Protein AF-A0A819DKD7-F1 (afdb_monomer_lite)

Secondary structure (DSSP, 8-state):
-GGGS-HHHHHHHHHHHS-GGGSSS---EEEES--HHHHHHHHHHHHTT--EEEEE-TTS-HHHHHHHHHEETTTEEPS---EEEE-SSS--STTTTHHHHHTT-SEEEE-S--SSS--

Radius of gyration: 18.01 Å; chains: 1; bounding box: 30×53×41 Å

pLDDT: mean 73.74, std 10.62, range [42.66, 92.56]

Foldseek 3Di:
DLVPDDPVVVVVVVVVVDPPVVPDDLDQAEAEAQDPVNLVVVLVCVVVVRHPNYYDDPPAQPVRSVVCNQQDPPPGGRPDQQEAEAARVPQQEPVSCVVVVVVPHVYYHYPDDHPHDDD

Sequence (119 aa):
SLGTLPQLERLNEIRSMIPSNALYINPEVGINRFSRIDQLIFRCAIEESVEVAAINDPFIPVDYMAYLVQYDSTYGKFKDAEYIVELTGVFTTIDQCQSHLQAGAKKVVITVSSADVPR

Structure (mmCIF, N/CA/C/O backbone):
data_AF-A0A819DKD7-F1
#
_entry.id   AF-A0A819DKD7-F1
#
loop_
_atom_site.group_PDB
_atom_site.id
_atom_site.type_symbol
_atom_site.label_atom_id
_atom_site.label_alt_id
_atom_site.label_comp_id
_atom_site.label_asym_id
_atom_site.label_entity_id
_atom_site.label_seq_id
_atom_site.pdbx_PDB_ins_code
_atom_site.Cartn_x
_atom_site.Cartn_y
_atom_site.Cartn_z
_atom_site.occupancy
_atom_site.B_iso_or_equiv
_atom_site.auth_seq_id
_atom_site.auth_comp_id
_atom_site.auth_asym_id
_atom_site.auth_atom_id
_atom_site.pdbx_PDB_model_num
ATOM 1 N N . SER A 1 1 ? 0.374 36.171 16.375 1.00 56.19 1 SER A N 1
ATOM 2 C CA . SER A 1 1 ? 0.964 35.164 15.467 1.00 56.19 1 SER A CA 1
ATOM 3 C C . SER A 1 1 ? 0.097 33.916 15.528 1.00 56.19 1 SER A C 1
ATOM 5 O O . SER A 1 1 ? -0.531 33.705 16.559 1.00 56.19 1 SER A O 1
ATOM 7 N N . LEU A 1 2 ? 0.053 33.085 14.475 1.00 53.16 2 LEU A N 1
ATOM 8 C CA . LEU A 1 2 ? -0.765 31.853 14.413 1.00 53.16 2 LEU A CA 1
ATOM 9 C C . LEU A 1 2 ? -0.581 30.901 15.620 1.00 53.16 2 LEU A C 1
ATOM 11 O O . LEU A 1 2 ? -1.377 29.992 15.826 1.00 53.16 2 LEU A O 1
ATOM 15 N N . GLY A 1 3 ? 0.476 31.093 16.416 1.00 54.34 3 GLY A N 1
ATOM 16 C CA . GLY A 1 3 ? 0.853 30.257 17.549 1.00 54.34 3 GLY A CA 1
ATOM 17 C C . GLY A 1 3 ? -0.096 30.267 18.751 1.00 54.34 3 GLY A C 1
ATOM 18 O O . GLY A 1 3 ? 0.037 29.365 19.573 1.00 54.34 3 GLY A O 1
ATOM 19 N N . THR A 1 4 ? -1.055 31.197 18.857 1.00 69.38 4 THR A N 1
ATOM 20 C CA . THR A 1 4 ? -1.930 31.327 20.046 1.00 69.38 4 THR A CA 1
ATOM 21 C C . THR A 1 4 ? -3.360 30.813 19.866 1.00 69.38 4 THR A C 1
ATOM 23 O O . THR A 1 4 ? -4.086 30.734 20.851 1.00 69.38 4 THR A O 1
ATOM 26 N N . LEU A 1 5 ? -3.782 30.453 18.648 1.00 71.19 5 LEU A N 1
ATOM 27 C CA . LEU A 1 5 ? -5.151 29.981 18.401 1.00 71.19 5 LEU A CA 1
ATOM 28 C C . LEU A 1 5 ? -5.332 28.503 18.807 1.00 71.19 5 LEU A C 1
ATOM 30 O O . LEU A 1 5 ? -4.400 27.713 18.596 1.00 71.19 5 LEU A O 1
ATOM 34 N N . PRO A 1 6 ? -6.506 28.095 19.324 1.00 78.50 6 PRO A N 1
ATOM 35 C CA . PRO A 1 6 ? -6.904 26.692 19.445 1.00 78.50 6 PRO A CA 1
ATOM 36 C C . PRO A 1 6 ? -6.828 25.952 18.098 1.00 78.50 6 PRO A C 1
ATOM 38 O O . PRO A 1 6 ? -7.063 26.541 17.044 1.00 78.50 6 PRO A O 1
ATOM 41 N N . GLN A 1 7 ? -6.530 24.645 18.112 1.00 65.50 7 GLN A N 1
ATOM 42 C CA . GLN A 1 7 ? -6.361 23.843 16.884 1.00 65.50 7 GLN A CA 1
ATOM 43 C C . GLN A 1 7 ? -7.566 23.919 15.934 1.00 65.50 7 GLN A C 1
ATOM 45 O O . GLN A 1 7 ? -7.384 23.985 14.720 1.00 65.50 7 GLN A O 1
ATOM 50 N N . LEU A 1 8 ? -8.785 23.953 16.479 1.00 59.31 8 LEU A N 1
ATOM 51 C CA . LEU A 1 8 ? -10.014 24.008 15.687 1.00 59.31 8 LEU A CA 1
ATOM 52 C C . LEU A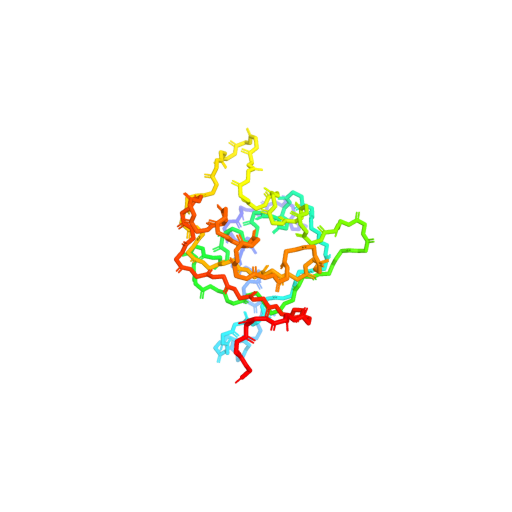 1 8 ? -10.173 25.341 14.936 1.00 59.31 8 LEU A C 1
ATOM 54 O O . LEU A 1 8 ? -10.608 25.352 13.788 1.00 59.31 8 LEU A O 1
ATOM 58 N N . GLU A 1 9 ? -9.778 26.457 15.548 1.00 74.06 9 GLU A N 1
ATOM 59 C CA . GLU A 1 9 ? -9.829 27.776 14.904 1.00 74.06 9 GLU A CA 1
ATOM 60 C C . GLU A 1 9 ? -8.798 27.885 13.781 1.00 74.06 9 GLU A C 1
ATOM 62 O O . GLU A 1 9 ? -9.131 28.351 12.694 1.00 74.06 9 GLU A O 1
ATOM 67 N N . ARG A 1 10 ? -7.589 27.340 13.988 1.00 74.00 10 ARG A N 1
ATOM 68 C CA . ARG A 1 10 ? -6.575 27.241 12.923 1.00 74.00 10 ARG A CA 1
ATOM 69 C C . ARG A 1 10 ? -7.073 26.414 11.742 1.00 74.00 10 ARG A C 1
ATOM 71 O O . ARG A 1 10 ? -6.837 26.776 10.596 1.00 74.00 10 ARG A O 1
ATOM 78 N N . LEU A 1 11 ? -7.767 25.308 12.017 1.00 61.72 11 LEU A N 1
ATOM 79 C CA . LEU A 1 11 ? -8.322 24.448 10.973 1.00 61.72 11 LEU A CA 1
ATOM 80 C C . LEU A 1 11 ? -9.380 25.185 10.140 1.00 61.72 11 LEU A C 1
ATOM 82 O O . LEU A 1 11 ? -9.393 25.064 8.917 1.00 61.72 11 LEU A O 1
ATOM 86 N N . ASN A 1 12 ? -10.245 25.967 10.788 1.00 71.12 12 ASN A N 1
ATOM 87 C CA . ASN A 1 12 ? -11.271 26.756 10.105 1.00 71.12 12 ASN A CA 1
ATOM 88 C C . ASN A 1 12 ? -10.673 27.896 9.269 1.00 71.12 12 ASN A C 1
ATOM 90 O O . ASN A 1 12 ? -11.159 28.164 8.173 1.00 71.12 12 ASN A O 1
ATOM 94 N N . GLU A 1 13 ? -9.601 28.525 9.749 1.00 79.75 13 GLU A N 1
ATOM 95 C CA . GLU A 1 13 ? -8.861 29.548 9.007 1.00 79.75 13 GLU A CA 1
ATOM 96 C C . GLU A 1 13 ? -8.158 28.963 7.770 1.00 79.75 13 GLU A C 1
ATOM 98 O O . GLU A 1 13 ? -8.249 29.523 6.684 1.00 79.75 13 GLU A O 1
ATOM 103 N N . ILE A 1 14 ? -7.538 27.784 7.881 1.00 75.00 14 ILE A N 1
ATOM 104 C CA . ILE A 1 14 ? -6.956 27.088 6.719 1.00 75.00 14 ILE A CA 1
ATOM 105 C C . ILE A 1 14 ? -8.046 26.737 5.697 1.00 75.00 14 ILE A C 1
ATOM 107 O O . ILE A 1 14 ? -7.863 26.938 4.499 1.00 75.00 14 ILE A O 1
ATOM 111 N N . ARG A 1 15 ? -9.202 26.243 6.159 1.00 66.94 15 ARG A N 1
ATOM 112 C CA . ARG A 1 15 ? -10.334 25.892 5.287 1.00 66.94 15 ARG A CA 1
ATOM 113 C C . ARG A 1 15 ? -10.899 27.095 4.535 1.00 66.94 15 ARG A C 1
ATOM 115 O O . ARG A 1 15 ? -11.318 26.927 3.397 1.00 66.94 15 ARG A O 1
ATOM 122 N N . SER A 1 16 ? -10.903 28.289 5.131 1.00 74.62 16 SER A N 1
ATOM 123 C CA . SER A 1 16 ? -11.395 29.503 4.465 1.00 74.62 16 SER A CA 1
ATOM 124 C C . SER A 1 16 ? -10.428 30.056 3.412 1.00 74.62 16 SER A C 1
ATOM 126 O O . SER A 1 16 ? -10.853 30.807 2.536 1.00 74.62 16 SER A O 1
ATOM 128 N N . MET A 1 17 ? -9.150 29.665 3.462 1.00 79.81 17 MET A N 1
ATOM 129 C CA . MET A 1 17 ? -8.138 30.014 2.458 1.00 79.81 17 MET A CA 1
ATOM 130 C C . MET A 1 17 ? -8.187 29.118 1.210 1.00 79.81 17 MET A C 1
ATOM 132 O O . MET A 1 17 ? -7.575 29.453 0.197 1.00 79.81 17 MET A O 1
ATOM 136 N N . ILE A 1 18 ? -8.902 27.989 1.264 1.00 70.94 18 ILE A N 1
ATOM 137 C CA . ILE A 1 18 ? -9.072 27.077 0.130 1.00 70.94 18 ILE A CA 1
ATOM 138 C C . ILE A 1 18 ? -10.315 27.522 -0.660 1.00 70.94 18 ILE A C 1
ATOM 140 O O . ILE A 1 18 ? -11.402 27.590 -0.083 1.00 70.94 18 ILE A O 1
ATOM 144 N N . PRO A 1 19 ? -10.198 27.830 -1.966 1.00 66.44 19 PRO A N 1
ATOM 145 C CA . PRO A 1 19 ? -11.339 28.231 -2.782 1.00 66.44 19 PRO A CA 1
ATOM 146 C C . PRO A 1 19 ? -12.450 27.178 -2.727 1.00 66.44 19 PRO A C 1
ATOM 148 O O . PRO A 1 19 ? -12.202 25.990 -2.916 1.00 66.44 19 PRO A O 1
ATOM 151 N N . SER A 1 20 ? -13.694 27.595 -2.501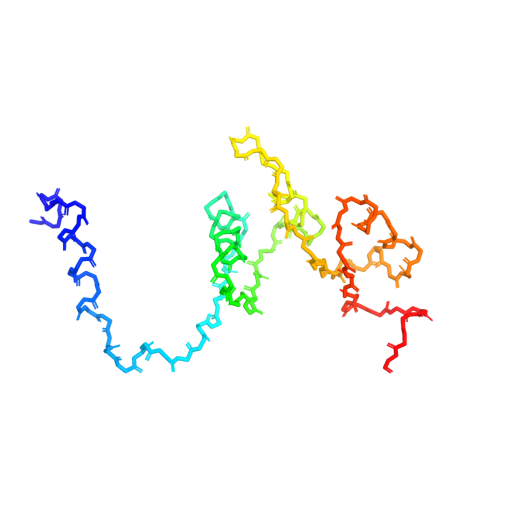 1.00 56.31 20 SER A N 1
ATOM 152 C CA . SER A 1 20 ? -14.849 26.692 -2.370 1.00 56.31 20 SER A CA 1
ATOM 153 C C . SER A 1 20 ? -15.170 25.906 -3.649 1.00 56.31 20 SER A C 1
ATOM 155 O O . SER A 1 20 ? -15.825 24.871 -3.581 1.00 56.31 20 SER A O 1
ATOM 157 N N . ASN A 1 21 ? -14.667 26.354 -4.801 1.00 54.62 21 ASN A N 1
ATOM 158 C CA . ASN A 1 21 ? -14.704 25.651 -6.085 1.00 54.62 21 ASN A CA 1
ATOM 159 C C . ASN A 1 21 ? -13.534 24.666 -6.294 1.00 54.62 21 ASN A C 1
ATOM 161 O O . ASN A 1 21 ? -13.491 24.002 -7.325 1.00 54.62 21 ASN A O 1
ATOM 165 N N . ALA A 1 22 ? -12.592 24.572 -5.350 1.00 52.56 22 ALA A N 1
ATOM 166 C CA . ALA A 1 22 ? -11.579 23.515 -5.292 1.00 52.56 22 ALA A CA 1
ATOM 167 C C . ALA A 1 22 ? -12.071 22.274 -4.516 1.00 52.56 22 ALA A C 1
ATOM 169 O O . ALA A 1 22 ? -11.351 21.285 -4.408 1.00 52.56 22 ALA A O 1
ATOM 170 N N . LEU A 1 23 ? -13.296 22.317 -3.977 1.00 49.28 23 LEU A N 1
ATOM 171 C CA . LEU A 1 23 ? -13.998 21.169 -3.409 1.00 49.28 23 LEU A CA 1
ATOM 172 C C . LEU A 1 23 ? -14.899 20.551 -4.491 1.00 49.28 23 LEU A C 1
ATOM 174 O O . LEU A 1 23 ? -15.686 21.268 -5.100 1.00 49.28 23 LEU A O 1
ATOM 178 N N . TYR A 1 24 ? -14.838 19.227 -4.654 1.00 44.91 24 TYR A N 1
ATOM 179 C CA . TYR A 1 24 ? -15.624 18.389 -5.583 1.00 44.91 24 TYR A CA 1
ATOM 180 C C . TYR A 1 24 ? -15.073 18.188 -6.998 1.00 44.91 24 TYR A C 1
ATOM 182 O O . TYR A 1 24 ? -15.759 18.312 -8.006 1.00 44.91 24 TYR A O 1
ATOM 190 N N . ILE A 1 25 ? -13.843 17.711 -7.042 1.00 42.66 25 ILE A N 1
ATOM 191 C CA . ILE A 1 25 ? -13.444 16.587 -7.89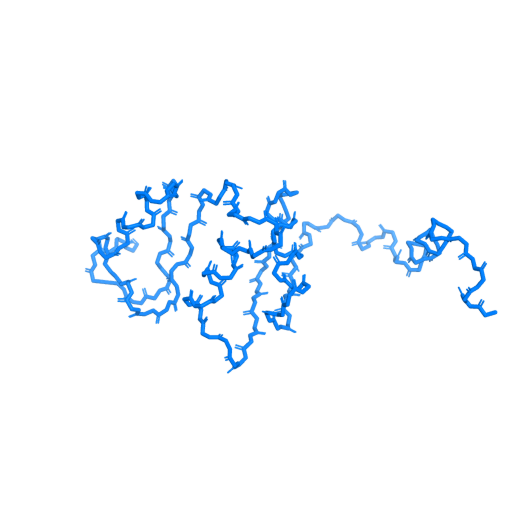4 1.00 42.66 25 ILE A CA 1
ATOM 192 C C . ILE A 1 25 ? -12.787 15.614 -6.919 1.00 42.66 25 ILE A C 1
ATOM 194 O O . ILE A 1 25 ? -12.094 16.101 -6.027 1.00 42.66 25 ILE A O 1
ATOM 198 N N . ASN A 1 26 ? -13.074 14.305 -6.985 1.00 49.75 26 ASN A N 1
ATOM 199 C CA . ASN A 1 26 ? -12.401 13.298 -6.147 1.00 49.75 26 ASN A CA 1
ATOM 200 C C . ASN A 1 26 ? -10.906 13.642 -6.118 1.00 49.75 26 ASN A C 1
ATOM 202 O O . ASN A 1 26 ? -10.286 13.578 -7.179 1.00 49.75 26 ASN A O 1
ATOM 206 N N . PRO A 1 27 ? -10.354 14.149 -4.998 1.00 52.34 27 PRO A N 1
ATOM 207 C CA . PRO A 1 27 ? -9.026 14.721 -5.044 1.00 52.34 27 PRO A CA 1
ATOM 208 C C . PRO A 1 27 ? -8.060 13.564 -5.238 1.00 52.34 27 PRO A C 1
ATOM 210 O O . PRO A 1 27 ? -7.884 12.747 -4.342 1.00 52.34 27 PRO A O 1
ATOM 213 N N . GLU A 1 28 ? -7.467 13.493 -6.421 1.00 55.12 28 GLU A N 1
ATOM 214 C CA . GLU A 1 28 ? -6.337 12.625 -6.702 1.00 55.12 28 GLU A CA 1
ATOM 215 C C . GLU A 1 28 ? -5.175 13.076 -5.806 1.00 55.12 28 GLU A C 1
ATOM 217 O O . GLU A 1 28 ? -4.527 14.099 -6.046 1.00 55.12 28 GLU A O 1
ATOM 222 N N . VAL A 1 29 ? -4.949 12.356 -4.705 1.00 66.00 29 VAL A N 1
ATOM 223 C CA . VAL A 1 29 ? -3.885 12.684 -3.754 1.00 66.00 29 VAL A CA 1
ATOM 224 C C . VAL A 1 29 ? -2.557 12.195 -4.322 1.00 66.00 29 VAL A C 1
ATOM 226 O O . VAL A 1 29 ? -2.361 11.004 -4.553 1.00 66.00 29 VAL A O 1
ATOM 229 N N . GLY A 1 30 ? -1.622 13.119 -4.536 1.00 67.44 30 GLY A N 1
ATOM 230 C CA . GLY A 1 30 ? -0.226 12.796 -4.820 1.00 67.44 30 GLY A CA 1
ATOM 231 C C . GLY A 1 30 ? 0.602 12.798 -3.538 1.00 67.44 30 GLY A C 1
ATOM 232 O O . GLY A 1 30 ? 0.591 13.781 -2.797 1.00 67.44 30 GLY A O 1
ATOM 233 N N . ILE A 1 31 ? 1.357 11.729 -3.293 1.00 73.56 31 ILE A N 1
ATOM 234 C CA . ILE A 1 31 ? 2.286 11.628 -2.165 1.00 73.56 31 ILE A CA 1
ATOM 235 C C . ILE A 1 31 ? 3.721 11.708 -2.700 1.00 73.56 31 ILE A C 1
ATOM 237 O O . ILE A 1 31 ? 4.203 10.825 -3.409 1.00 73.56 31 ILE A O 1
ATOM 241 N N . ASN A 1 32 ? 4.428 12.786 -2.365 1.00 69.94 32 ASN A N 1
ATOM 242 C CA . ASN A 1 32 ? 5.821 12.986 -2.761 1.00 69.94 32 ASN A CA 1
ATOM 243 C C . ASN A 1 32 ? 6.746 12.668 -1.579 1.00 69.94 32 ASN A C 1
ATOM 245 O O . ASN A 1 32 ? 7.178 13.594 -0.886 1.00 69.94 32 ASN A O 1
ATOM 249 N N . ARG A 1 33 ? 6.974 11.358 -1.379 1.00 78.38 33 ARG A N 1
ATOM 250 C CA . ARG A 1 33 ? 7.800 10.601 -0.404 1.00 78.38 33 ARG A CA 1
ATOM 251 C C . ARG A 1 33 ? 6.990 9.454 0.210 1.00 78.38 33 ARG A C 1
ATOM 253 O O . ARG A 1 33 ? 5.791 9.355 -0.009 1.00 78.38 33 ARG A O 1
ATOM 260 N N . PHE A 1 34 ? 7.636 8.574 0.972 1.00 86.56 34 PHE A N 1
ATOM 261 C CA . PHE A 1 34 ? 6.946 7.514 1.712 1.00 86.56 34 PHE A CA 1
ATOM 262 C C . PHE A 1 34 ? 7.402 7.393 3.170 1.00 86.56 34 PHE A C 1
ATOM 264 O O . PHE A 1 34 ? 7.727 6.319 3.686 1.00 86.56 34 PHE A O 1
ATOM 271 N N . SER A 1 35 ? 7.445 8.542 3.848 1.00 85.94 35 SER A N 1
ATOM 272 C CA . SER A 1 35 ? 7.810 8.639 5.258 1.00 85.94 35 SER A CA 1
ATOM 273 C C . SER A 1 35 ? 6.710 8.107 6.183 1.00 85.94 35 SER A C 1
ATOM 275 O O . SER A 1 35 ? 5.626 7.712 5.762 1.00 85.94 35 SER A O 1
ATOM 277 N N . ARG A 1 36 ? 6.971 8.145 7.493 1.00 82.81 36 ARG A N 1
ATOM 278 C CA . ARG A 1 36 ? 6.021 7.719 8.527 1.00 82.81 36 ARG A CA 1
ATOM 279 C C . ARG A 1 36 ? 4.660 8.420 8.429 1.00 82.81 36 ARG A C 1
ATOM 281 O O . ARG A 1 36 ? 3.637 7.783 8.642 1.00 82.81 36 ARG A O 1
ATOM 288 N N . ILE A 1 37 ? 4.656 9.722 8.138 1.00 82.31 37 ILE A N 1
ATOM 289 C CA . ILE A 1 37 ? 3.419 10.508 8.017 1.00 82.31 37 ILE A CA 1
ATOM 290 C C . ILE A 1 37 ? 2.696 10.134 6.724 1.00 82.31 37 ILE A C 1
ATOM 292 O O . ILE A 1 37 ? 1.486 9.950 6.733 1.00 82.31 37 ILE A O 1
ATOM 296 N N . ASP A 1 38 ? 3.445 9.953 5.641 1.00 84.31 38 ASP A N 1
ATOM 297 C CA . ASP A 1 38 ? 2.899 9.607 4.330 1.00 84.31 38 ASP A CA 1
ATOM 298 C C . ASP A 1 38 ? 2.247 8.217 4.334 1.00 84.31 38 ASP A C 1
ATOM 300 O O . ASP A 1 38 ? 1.168 8.040 3.778 1.00 84.31 38 ASP A O 1
ATOM 304 N N . GLN A 1 39 ? 2.840 7.253 5.047 1.00 85.75 39 GLN A N 1
ATOM 305 C CA . GLN A 1 39 ? 2.245 5.935 5.300 1.00 85.75 39 GLN A CA 1
ATOM 306 C C . GLN A 1 39 ? 0.886 6.052 6.003 1.00 85.75 39 GLN A C 1
ATOM 308 O O . GLN A 1 39 ? -0.055 5.345 5.651 1.00 85.75 39 GLN A O 1
ATOM 313 N N . LEU A 1 40 ? 0.766 6.950 6.988 1.00 82.12 40 LEU A N 1
ATOM 314 C CA . LEU A 1 40 ? -0.493 7.181 7.701 1.00 82.12 40 LEU A CA 1
ATOM 315 C C . LEU A 1 40 ? -1.522 7.892 6.828 1.00 82.12 40 LEU A C 1
ATOM 317 O O . LEU A 1 40 ? -2.675 7.482 6.819 1.00 82.12 40 LEU A O 1
ATOM 321 N N . ILE A 1 41 ? -1.108 8.905 6.065 1.00 81.00 41 ILE A N 1
ATOM 322 C CA . ILE A 1 41 ? -1.977 9.579 5.093 1.00 81.00 41 ILE A CA 1
ATOM 323 C C . ILE A 1 41 ? -2.507 8.565 4.080 1.00 81.00 41 ILE A C 1
ATOM 325 O O . ILE A 1 41 ? -3.699 8.566 3.795 1.00 81.00 41 ILE A O 1
ATOM 329 N N . PHE A 1 42 ? -1.653 7.666 3.588 1.00 84.69 42 PHE A N 1
ATOM 330 C CA . PHE A 1 42 ? -2.048 6.610 2.662 1.00 84.69 42 PHE A CA 1
ATOM 331 C C . PHE A 1 42 ? -3.056 5.635 3.287 1.00 84.69 42 PHE A C 1
ATOM 333 O O . PHE A 1 42 ? -4.066 5.313 2.669 1.00 84.69 42 PHE A O 1
ATOM 340 N N . ARG A 1 43 ? -2.835 5.216 4.539 1.00 82.19 43 ARG A N 1
ATOM 341 C CA . ARG A 1 43 ? -3.786 4.373 5.284 1.00 82.19 43 ARG A CA 1
ATOM 342 C C . ARG A 1 43 ? -5.135 5.068 5.486 1.00 82.19 43 ARG A C 1
ATOM 344 O O . ARG A 1 43 ? -6.163 4.469 5.193 1.00 82.19 43 ARG A O 1
ATOM 351 N N . CYS A 1 44 ? -5.133 6.334 5.908 1.00 80.88 44 CYS A N 1
ATOM 352 C CA . CYS A 1 44 ? -6.347 7.143 6.035 1.00 80.88 44 CYS A CA 1
ATOM 353 C C . CYS A 1 44 ? -7.064 7.317 4.694 1.00 80.88 44 CYS A C 1
ATOM 355 O O . CYS A 1 44 ? -8.284 7.242 4.646 1.00 80.88 44 CYS A O 1
ATOM 357 N N . ALA A 1 45 ? -6.325 7.532 3.604 1.00 79.69 45 ALA A N 1
ATOM 358 C CA . ALA A 1 45 ? -6.915 7.661 2.278 1.00 79.69 45 ALA A CA 1
ATOM 359 C C . ALA A 1 45 ? -7.656 6.379 1.869 1.00 79.69 45 ALA A C 1
ATOM 361 O O . ALA A 1 45 ? -8.774 6.463 1.376 1.00 79.69 45 ALA A O 1
ATOM 362 N N . ILE A 1 46 ? -7.091 5.200 2.153 1.00 76.25 46 ILE A N 1
ATOM 363 C CA . ILE A 1 46 ? -7.771 3.918 1.916 1.00 76.25 46 ILE A CA 1
ATOM 364 C C . ILE A 1 46 ? -9.041 3.795 2.771 1.00 76.25 46 ILE A C 1
ATOM 366 O O . ILE A 1 46 ? -10.097 3.463 2.237 1.00 76.25 46 ILE A O 1
ATOM 370 N N . GLU A 1 47 ? -8.956 4.075 4.075 1.00 77.81 47 GLU A N 1
ATOM 371 C CA . GLU A 1 47 ? -10.098 3.973 5.002 1.00 77.81 47 GLU A CA 1
ATOM 372 C C . GLU A 1 47 ? -11.246 4.929 4.622 1.00 77.81 47 GLU A C 1
ATOM 374 O O . GLU A 1 47 ? -12.416 4.556 4.684 1.00 77.81 47 GLU A O 1
ATOM 379 N N . GLU A 1 48 ? -10.917 6.134 4.154 1.00 75.12 48 GLU A N 1
ATOM 380 C CA . GLU A 1 48 ? -11.876 7.176 3.766 1.00 75.12 48 GLU A CA 1
ATOM 381 C C . GLU A 1 48 ? -12.266 7.125 2.276 1.00 75.12 48 GLU A C 1
ATOM 383 O O . GLU A 1 48 ? -12.952 8.020 1.780 1.00 75.12 48 GLU A O 1
ATOM 388 N N . SER A 1 49 ? -11.851 6.084 1.539 1.00 72.75 49 SER A N 1
ATOM 389 C CA . SER A 1 49 ? -12.120 5.926 0.097 1.00 72.75 49 SER A CA 1
ATOM 390 C C . SER A 1 49 ? -11.652 7.113 -0.766 1.00 72.75 49 SER A C 1
ATOM 392 O O . SER A 1 49 ? -12.297 7.482 -1.749 1.00 72.75 49 SER A O 1
ATOM 394 N N . VAL A 1 50 ? -10.518 7.713 -0.404 1.00 73.19 50 VAL A N 1
ATOM 395 C CA . VAL A 1 50 ? -9.829 8.760 -1.166 1.00 73.19 50 VAL A CA 1
ATOM 396 C C . VAL A 1 50 ? -8.808 8.121 -2.105 1.00 73.19 50 VAL A C 1
ATOM 398 O O . VAL A 1 50 ? -7.963 7.329 -1.690 1.00 73.19 50 VAL A O 1
ATOM 401 N N . GLU A 1 51 ? -8.860 8.490 -3.383 1.00 73.19 51 GLU A N 1
ATOM 402 C CA . GLU A 1 51 ? -7.934 7.985 -4.393 1.00 73.19 51 GLU A CA 1
ATOM 403 C C . GLU A 1 51 ? -6.548 8.634 -4.263 1.00 73.19 51 GLU A C 1
ATOM 405 O O . GLU A 1 51 ? -6.397 9.857 -4.298 1.00 73.19 51 GLU A O 1
ATOM 410 N N . VAL A 1 52 ? -5.515 7.800 -4.142 1.00 72.06 52 VAL A N 1
ATOM 411 C CA . VAL A 1 52 ? -4.113 8.228 -4.188 1.00 72.06 52 VAL A CA 1
ATOM 412 C C . VAL A 1 52 ? -3.579 7.939 -5.585 1.00 72.06 52 VAL A C 1
ATOM 414 O O . VAL A 1 52 ? -3.301 6.790 -5.920 1.00 72.06 52 VAL A O 1
ATOM 417 N N . ALA A 1 53 ? -3.443 8.980 -6.402 1.00 70.25 53 ALA A N 1
ATOM 418 C CA . ALA A 1 53 ? -3.107 8.843 -7.819 1.00 70.25 53 ALA A CA 1
ATOM 419 C C . ALA A 1 53 ? -1.632 8.503 -8.068 1.00 70.25 53 ALA A C 1
ATOM 421 O O . ALA A 1 53 ? -1.298 7.864 -9.065 1.00 70.25 53 ALA A O 1
ATOM 422 N N . ALA A 1 54 ? -0.732 8.933 -7.179 1.00 74.38 54 ALA A N 1
ATOM 423 C CA . ALA A 1 54 ? 0.692 8.650 -7.315 1.00 74.38 54 ALA A CA 1
ATOM 424 C C . ALA A 1 54 ? 1.426 8.699 -5.974 1.00 74.38 54 ALA A C 1
ATOM 426 O O . ALA A 1 54 ? 1.159 9.556 -5.130 1.00 74.38 54 ALA A O 1
ATOM 427 N N . ILE A 1 55 ? 2.422 7.823 -5.832 1.00 78.50 55 ILE A N 1
ATOM 428 C CA . ILE A 1 55 ? 3.422 7.862 -4.764 1.00 78.50 55 ILE A CA 1
ATOM 429 C C . ILE A 1 55 ? 4.797 7.891 -5.424 1.00 78.50 55 ILE A C 1
ATOM 431 O O . ILE A 1 55 ? 5.093 7.063 -6.283 1.00 78.50 55 ILE A O 1
ATOM 435 N N . ASN A 1 56 ? 5.641 8.837 -5.022 1.00 78.62 56 ASN A N 1
ATOM 436 C CA . ASN A 1 56 ? 7.010 8.952 -5.514 1.00 78.62 56 ASN A CA 1
ATOM 437 C C . ASN A 1 56 ? 7.994 9.048 -4.344 1.00 78.62 56 ASN A C 1
ATOM 439 O O . ASN A 1 56 ? 8.000 10.051 -3.635 1.00 78.62 56 ASN A O 1
ATOM 443 N N . ASP A 1 57 ? 8.863 8.049 -4.171 1.00 87.75 57 ASP A N 1
ATOM 444 C CA . ASP A 1 57 ? 10.032 8.143 -3.291 1.00 87.75 57 ASP A CA 1
ATOM 445 C C . ASP A 1 57 ? 11.247 7.475 -3.963 1.00 87.75 57 ASP A C 1
ATOM 447 O O . ASP A 1 57 ? 11.214 6.272 -4.217 1.00 87.75 57 ASP A O 1
ATOM 451 N N . PRO A 1 58 ? 12.328 8.217 -4.265 1.00 86.06 58 PRO A N 1
ATOM 452 C CA . PRO A 1 58 ? 13.486 7.663 -4.965 1.00 86.06 58 PRO A CA 1
ATOM 453 C C . PRO A 1 58 ? 14.362 6.754 -4.088 1.00 86.06 58 PRO A C 1
ATOM 455 O O . PRO A 1 58 ? 15.301 6.147 -4.599 1.00 86.06 58 PRO A O 1
ATOM 458 N N . PHE A 1 59 ? 14.101 6.679 -2.778 1.00 90.38 59 PHE A N 1
ATOM 459 C CA . PHE A 1 59 ? 14.919 5.926 -1.824 1.00 90.38 59 PHE A CA 1
ATOM 460 C C . PHE A 1 59 ? 14.222 4.683 -1.270 1.00 90.38 59 PHE A C 1
ATOM 462 O O . PHE A 1 59 ? 14.867 3.876 -0.601 1.00 90.38 59 PHE A O 1
ATOM 469 N N . ILE A 1 60 ? 12.921 4.529 -1.522 1.00 81.62 60 ILE A N 1
ATOM 470 C CA . ILE A 1 60 ? 12.114 3.432 -0.993 1.00 81.62 60 ILE A CA 1
ATOM 471 C C . ILE A 1 60 ? 11.556 2.646 -2.185 1.00 81.62 60 ILE A C 1
ATOM 473 O O . ILE A 1 60 ? 10.771 3.191 -2.958 1.00 81.62 60 ILE A O 1
ATOM 477 N N . PRO A 1 61 ? 11.953 1.378 -2.372 1.00 82.31 61 PRO A N 1
ATOM 478 C CA . PRO A 1 61 ? 11.399 0.557 -3.437 1.00 82.31 61 PRO A CA 1
ATOM 479 C C . PRO A 1 61 ? 9.941 0.176 -3.133 1.00 82.31 61 PRO A C 1
ATOM 481 O O . PRO A 1 61 ? 9.504 0.163 -1.979 1.00 82.31 61 PRO A O 1
ATOM 484 N N . VAL A 1 62 ? 9.170 -0.110 -4.184 1.00 76.31 62 VAL A N 1
ATOM 485 C CA . VAL A 1 62 ? 7.708 -0.304 -4.112 1.00 76.31 62 VAL A CA 1
ATOM 486 C C . VAL A 1 62 ? 7.302 -1.457 -3.186 1.00 76.31 62 VAL A C 1
ATOM 488 O O . VAL A 1 62 ? 6.323 -1.342 -2.451 1.00 76.31 62 VAL A O 1
ATOM 491 N N . ASP A 1 63 ? 8.053 -2.557 -3.187 1.00 74.81 63 ASP A N 1
ATOM 492 C CA . ASP A 1 63 ? 7.818 -3.722 -2.325 1.00 74.81 63 ASP A CA 1
ATOM 493 C C . ASP A 1 63 ? 7.921 -3.326 -0.855 1.00 74.81 63 ASP A C 1
ATOM 495 O O . ASP A 1 63 ? 7.091 -3.706 -0.024 1.00 74.81 63 ASP A O 1
ATOM 499 N N . TYR A 1 64 ? 8.913 -2.496 -0.545 1.00 81.44 64 TYR A N 1
ATOM 500 C CA . TYR A 1 64 ? 9.111 -1.990 0.794 1.00 81.44 64 TYR A CA 1
ATOM 501 C C . TYR A 1 64 ? 8.039 -0.965 1.186 1.00 81.44 64 TYR A C 1
ATOM 503 O O . TYR A 1 64 ? 7.581 -0.985 2.327 1.00 81.44 64 TYR A O 1
ATOM 511 N N . MET A 1 65 ? 7.550 -0.133 0.257 1.00 82.88 65 MET A N 1
ATOM 512 C CA . MET A 1 65 ? 6.373 0.715 0.507 1.00 82.88 65 MET A CA 1
ATOM 513 C C . MET A 1 65 ? 5.144 -0.128 0.870 1.00 82.88 65 MET A C 1
ATOM 515 O O . MET A 1 65 ? 4.498 0.138 1.881 1.00 82.88 65 MET A O 1
ATOM 519 N N . ALA A 1 66 ? 4.850 -1.183 0.103 1.00 78.06 66 ALA A N 1
ATOM 520 C CA . ALA A 1 66 ? 3.726 -2.077 0.378 1.00 78.06 66 ALA A CA 1
ATOM 521 C C . ALA A 1 66 ? 3.850 -2.743 1.758 1.00 78.06 66 ALA A C 1
ATOM 523 O O . ALA A 1 66 ? 2.877 -2.797 2.514 1.00 78.06 66 ALA A O 1
ATOM 524 N N . TYR A 1 67 ? 5.059 -3.180 2.125 1.00 78.00 67 TYR A N 1
ATOM 525 C CA . TYR A 1 67 ? 5.346 -3.691 3.463 1.00 78.00 67 TYR A CA 1
ATOM 526 C C . TYR A 1 67 ? 5.065 -2.648 4.557 1.00 78.00 67 TYR A C 1
ATOM 528 O O . TYR A 1 67 ? 4.400 -2.967 5.540 1.00 78.00 67 TYR A O 1
ATOM 536 N N . LEU A 1 68 ? 5.516 -1.401 4.382 1.00 82.62 68 LEU A N 1
ATOM 537 C CA . LEU A 1 68 ? 5.336 -0.315 5.356 1.00 82.62 68 LEU A CA 1
ATOM 538 C C . LEU A 1 68 ? 3.869 0.106 5.533 1.00 82.62 68 LEU A C 1
ATOM 540 O O . LEU A 1 68 ? 3.487 0.546 6.616 1.00 82.62 68 LEU A O 1
ATOM 544 N N . VAL A 1 69 ? 3.037 -0.050 4.499 1.00 82.88 69 VAL A N 1
ATOM 545 C CA . VAL A 1 69 ? 1.578 0.113 4.625 1.00 82.88 69 VAL A CA 1
ATOM 546 C C . VAL A 1 69 ? 0.985 -1.021 5.445 1.00 82.88 69 VAL A C 1
ATOM 548 O O . VAL A 1 69 ? 0.199 -0.776 6.356 1.00 82.88 69 VAL A O 1
ATOM 551 N N . GLN A 1 70 ? 1.352 -2.263 5.126 1.00 74.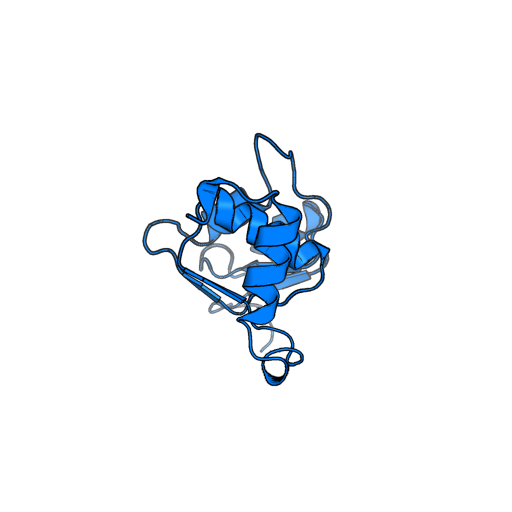50 70 GLN A N 1
ATOM 552 C CA . GLN A 1 70 ? 0.774 -3.451 5.752 1.00 74.50 70 GLN A CA 1
ATOM 553 C C . GLN A 1 70 ? 1.188 -3.611 7.216 1.00 74.50 70 GLN A C 1
ATOM 555 O O . GLN A 1 70 ? 0.373 -4.052 8.028 1.00 74.50 70 GLN A O 1
ATOM 560 N N . TYR A 1 71 ? 2.432 -3.276 7.559 1.00 79.06 71 TYR A N 1
ATOM 561 C CA . TYR A 1 71 ? 3.030 -3.562 8.857 1.00 79.06 71 TYR A CA 1
ATOM 562 C C . TYR A 1 71 ? 3.583 -2.300 9.507 1.00 79.06 71 TYR A C 1
ATOM 564 O O . TYR A 1 71 ? 4.595 -1.739 9.097 1.00 79.06 71 TYR A O 1
ATOM 572 N N . ASP A 1 72 ? 2.938 -1.909 10.599 1.00 81.44 72 ASP A N 1
ATOM 573 C CA . ASP A 1 72 ? 3.255 -0.706 11.346 1.00 81.44 72 ASP A CA 1
ATOM 574 C C . ASP A 1 72 ? 3.488 -1.051 12.823 1.00 81.44 72 ASP A C 1
ATOM 576 O O . ASP A 1 72 ? 2.647 -1.676 13.469 1.00 81.44 72 ASP A O 1
ATOM 580 N N . SER A 1 73 ? 4.633 -0.656 13.381 1.00 74.19 73 SER A N 1
ATOM 581 C CA . SER A 1 73 ? 4.995 -0.982 14.768 1.00 74.19 73 SER A CA 1
ATOM 582 C C . SER A 1 73 ? 4.196 -0.208 15.824 1.00 74.19 73 SER A C 1
ATOM 584 O O . SER A 1 73 ? 4.153 -0.624 16.978 1.00 74.19 73 SER A O 1
ATOM 586 N N . THR A 1 74 ? 3.572 0.912 15.453 1.00 77.56 74 THR A N 1
ATOM 587 C CA . THR A 1 74 ? 2.772 1.765 16.345 1.00 77.56 74 THR A CA 1
ATOM 588 C C . THR A 1 74 ? 1.283 1.438 16.245 1.00 77.56 74 THR A C 1
ATOM 590 O O . THR A 1 74 ? 0.607 1.321 17.262 1.00 77.56 74 THR A O 1
ATOM 593 N N . TYR A 1 75 ? 0.778 1.278 15.022 1.00 73.62 75 TYR A N 1
ATOM 594 C CA . TYR A 1 75 ? -0.644 1.123 14.705 1.00 73.62 75 TYR A CA 1
ATOM 595 C C . TYR A 1 75 ? -1.021 -0.313 14.316 1.00 73.62 75 TYR A C 1
ATOM 597 O O . TYR A 1 75 ? -2.176 -0.586 13.992 1.00 73.62 75 TYR A O 1
ATOM 605 N N . GLY A 1 76 ? -0.061 -1.239 14.354 1.00 72.38 76 GLY A N 1
ATOM 606 C CA . GLY A 1 76 ? -0.266 -2.648 14.042 1.00 72.38 76 GLY A CA 1
ATOM 607 C C . GLY A 1 76 ? -0.493 -2.918 12.554 1.00 72.38 76 GLY A C 1
ATOM 608 O O . GLY A 1 76 ? -0.378 -2.034 11.702 1.00 72.38 76 GLY A O 1
ATOM 609 N N . LYS A 1 77 ? -0.820 -4.176 12.237 1.00 78.88 77 LYS A N 1
ATOM 610 C CA . LYS A 1 77 ? -1.119 -4.597 10.863 1.00 78.88 77 LYS A CA 1
ATOM 611 C C . LYS A 1 77 ? -2.298 -3.787 10.313 1.00 78.88 77 LYS A C 1
ATOM 613 O O . LYS A 1 77 ? -3.329 -3.698 10.983 1.00 78.88 77 LYS A O 1
ATOM 618 N N . PHE A 1 78 ? -2.159 -3.235 9.110 1.00 72.31 78 PHE A N 1
ATOM 619 C CA . PHE A 1 78 ? -3.263 -2.574 8.421 1.00 72.31 78 PHE A CA 1
ATOM 620 C C . PHE A 1 78 ? -4.348 -3.609 8.115 1.00 72.31 78 PHE A C 1
ATOM 622 O O . PHE A 1 78 ? -4.095 -4.630 7.469 1.00 72.31 78 PHE A O 1
ATOM 629 N N . LYS A 1 79 ? -5.531 -3.396 8.688 1.00 59.78 79 LYS A N 1
ATOM 630 C CA . LYS A 1 79 ? -6.706 -4.234 8.463 1.00 59.78 79 LYS A CA 1
ATOM 631 C C . LYS A 1 79 ? -7.379 -3.694 7.199 1.00 59.78 79 LYS A C 1
ATOM 633 O O . LYS A 1 79 ? -7.495 -2.487 7.066 1.00 59.78 79 LYS A O 1
ATOM 638 N N . ASP A 1 80 ? -7.755 -4.586 6.284 1.00 56.28 80 ASP A N 1
ATOM 639 C CA . ASP A 1 80 ? -8.603 -4.293 5.111 1.00 56.28 80 ASP A CA 1
ATOM 640 C C . ASP A 1 80 ? -7.921 -3.813 3.809 1.00 56.28 80 ASP A C 1
ATOM 642 O O . ASP A 1 80 ? -8.567 -3.216 2.950 1.00 56.28 80 ASP A O 1
ATOM 646 N N . ALA A 1 81 ? -6.648 -4.154 3.565 1.00 57.09 81 ALA A N 1
ATOM 647 C CA . ALA A 1 81 ? -6.067 -4.013 2.221 1.00 57.09 81 ALA A CA 1
ATOM 648 C C . ALA A 1 81 ? -6.685 -5.030 1.232 1.00 57.09 81 ALA A C 1
ATOM 650 O O . ALA A 1 81 ? -6.160 -6.122 1.024 1.00 57.09 81 ALA A O 1
ATOM 651 N N . GLU A 1 82 ? -7.823 -4.678 0.628 1.00 61.34 82 GLU A N 1
ATOM 652 C CA . GLU A 1 82 ? -8.547 -5.544 -0.313 1.00 61.34 82 GLU A CA 1
ATOM 653 C C . GLU A 1 82 ? -7.885 -5.627 -1.699 1.00 61.34 82 GLU A C 1
ATOM 655 O O . GLU A 1 82 ? -8.026 -6.639 -2.386 1.00 61.34 82 GLU A O 1
ATOM 660 N N . TYR A 1 83 ? -7.149 -4.595 -2.115 1.00 60.25 83 TYR A N 1
ATOM 661 C CA . TYR A 1 83 ? -6.503 -4.520 -3.427 1.00 60.25 83 TYR A CA 1
ATOM 662 C C . TYR A 1 83 ? -5.007 -4.261 -3.265 1.00 60.25 83 TYR A C 1
ATOM 664 O O . TYR A 1 83 ? -4.602 -3.313 -2.597 1.00 60.25 83 TYR A O 1
ATOM 672 N N . ILE A 1 84 ? -4.187 -5.101 -3.892 1.00 64.50 84 ILE A N 1
ATOM 673 C CA . ILE A 1 84 ? -2.728 -4.963 -3.927 1.00 64.50 84 ILE A CA 1
ATOM 674 C C . ILE A 1 84 ? -2.319 -4.588 -5.344 1.00 64.50 84 ILE A C 1
ATOM 676 O O . ILE A 1 84 ? -2.733 -5.243 -6.295 1.00 64.50 84 ILE A O 1
ATOM 680 N N . VAL A 1 85 ? -1.508 -3.546 -5.495 1.00 68.94 85 VAL A N 1
ATOM 681 C CA . VAL A 1 85 ? -0.926 -3.171 -6.787 1.00 68.94 85 VAL A CA 1
ATOM 682 C C . VAL A 1 85 ? 0.541 -3.584 -6.779 1.00 68.94 85 VAL A C 1
ATOM 684 O O . VAL A 1 85 ? 1.318 -3.128 -5.945 1.00 68.94 85 VAL A O 1
ATOM 687 N N . GLU A 1 86 ? 0.905 -4.482 -7.683 1.00 74.31 86 GLU A N 1
ATOM 688 C CA . GLU A 1 86 ? 2.231 -5.074 -7.786 1.00 74.31 86 GLU A CA 1
ATOM 689 C C . GLU A 1 86 ? 3.019 -4.375 -8.901 1.00 74.31 86 GLU A C 1
ATOM 691 O O . GLU A 1 86 ? 2.807 -4.633 -10.092 1.00 74.31 86 GLU A O 1
ATOM 696 N N . LEU A 1 87 ? 3.899 -3.445 -8.504 1.00 71.25 87 LEU A N 1
ATOM 697 C CA . LEU A 1 87 ? 4.697 -2.618 -9.425 1.00 71.25 87 LEU A CA 1
ATOM 698 C C . LEU A 1 87 ? 6.207 -2.890 -9.335 1.00 71.25 87 LEU A C 1
ATOM 700 O O . LEU A 1 87 ? 6.999 -2.176 -9.945 1.00 71.25 87 LEU A O 1
ATOM 704 N N . THR A 1 88 ? 6.627 -3.898 -8.567 1.00 69.94 88 THR A N 1
ATOM 705 C CA . THR A 1 88 ? 8.048 -4.130 -8.250 1.00 69.94 88 THR A CA 1
ATOM 706 C C . THR A 1 88 ? 8.816 -4.775 -9.398 1.00 69.94 88 THR A C 1
ATOM 708 O O . THR A 1 88 ? 10.036 -4.660 -9.470 1.00 69.94 88 THR A O 1
ATOM 711 N N . GLY A 1 89 ? 8.118 -5.490 -10.286 1.00 67.75 89 GLY A N 1
ATOM 712 C CA . GLY A 1 89 ? 8.759 -6.341 -11.291 1.00 67.75 89 GLY A CA 1
ATOM 713 C C . GLY A 1 89 ? 9.312 -7.654 -10.732 1.00 67.75 89 GLY A C 1
ATOM 714 O O . GLY A 1 89 ? 9.883 -8.428 -11.493 1.00 67.75 89 GLY A O 1
ATOM 715 N N . VAL A 1 90 ? 9.147 -7.918 -9.430 1.00 75.56 90 VAL A N 1
ATOM 716 C CA . VAL A 1 90 ? 9.633 -9.136 -8.763 1.00 75.56 90 VAL A CA 1
ATOM 717 C C . VAL A 1 90 ? 8.569 -10.232 -8.791 1.00 75.56 90 VAL A C 1
ATOM 719 O O . VAL A 1 90 ? 8.865 -11.370 -9.154 1.00 75.56 90 VAL A O 1
ATOM 722 N N . PHE A 1 91 ? 7.323 -9.883 -8.464 1.00 80.38 91 PHE A N 1
ATOM 723 C CA . PHE A 1 91 ? 6.170 -10.779 -8.552 1.00 80.38 91 PHE A CA 1
ATOM 724 C C . PHE A 1 91 ? 5.382 -10.425 -9.815 1.00 80.38 91 PHE A C 1
ATOM 726 O O . PHE A 1 91 ? 4.571 -9.510 -9.835 1.00 80.38 91 PHE A O 1
ATOM 733 N N . THR A 1 92 ? 5.697 -11.094 -10.918 1.00 87.31 92 THR A N 1
ATOM 734 C CA . THR A 1 92 ? 5.141 -10.777 -12.246 1.00 87.31 92 THR A CA 1
ATOM 735 C C . THR A 1 92 ? 4.147 -11.816 -12.736 1.00 87.31 92 THR A C 1
ATOM 737 O O . THR A 1 92 ? 3.515 -11.600 -13.769 1.00 87.31 92 THR A O 1
ATOM 740 N N . THR A 1 93 ? 3.997 -12.922 -12.006 1.00 91.19 93 THR A N 1
ATOM 741 C CA . THR A 1 93 ? 3.053 -13.990 -12.330 1.00 91.19 93 THR A CA 1
ATOM 742 C C . THR A 1 93 ? 1.914 -14.097 -11.328 1.00 91.19 93 THR A C 1
ATOM 744 O O . THR A 1 93 ? 2.036 -13.677 -10.174 1.00 91.19 93 THR A O 1
ATOM 747 N N . ILE A 1 94 ? 0.804 -14.703 -11.752 1.00 87.56 94 ILE A N 1
ATOM 748 C CA . ILE A 1 94 ? -0.363 -14.939 -10.889 1.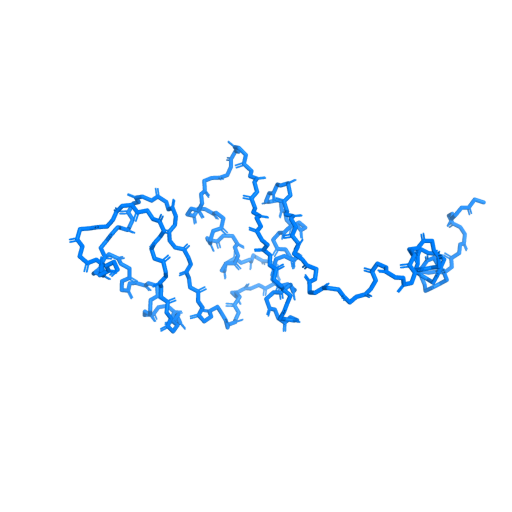00 87.56 94 ILE A CA 1
ATOM 749 C C . ILE A 1 94 ? 0.044 -15.763 -9.658 1.00 87.56 94 ILE A C 1
ATOM 751 O O . ILE A 1 94 ? -0.326 -15.422 -8.533 1.00 87.56 94 ILE A O 1
ATOM 755 N N . ASP A 1 95 ? 0.850 -16.808 -9.860 1.00 92.56 95 ASP A N 1
ATOM 756 C CA . ASP A 1 95 ? 1.329 -17.684 -8.784 1.00 92.56 95 ASP A CA 1
ATOM 757 C C . ASP A 1 95 ? 2.231 -16.943 -7.793 1.00 92.56 95 ASP A C 1
ATOM 759 O O . ASP A 1 95 ? 2.081 -17.084 -6.580 1.00 92.56 95 ASP A O 1
ATOM 763 N N . GLN A 1 96 ? 3.133 -16.096 -8.293 1.00 86.69 96 GLN A N 1
ATOM 764 C CA . GLN A 1 96 ? 4.003 -15.269 -7.456 1.00 86.69 96 GLN A CA 1
ATOM 765 C C . GLN A 1 96 ? 3.204 -14.318 -6.551 1.00 86.69 96 GLN A C 1
ATOM 767 O O . GLN A 1 96 ? 3.624 -14.043 -5.427 1.00 86.69 96 GLN A O 1
ATOM 772 N N . CYS A 1 97 ? 2.035 -13.866 -7.007 1.00 84.88 97 CYS A N 1
ATOM 773 C CA . CYS A 1 97 ? 1.145 -12.986 -6.257 1.00 84.88 97 CYS A CA 1
ATOM 774 C C . CYS A 1 97 ? 0.151 -13.714 -5.329 1.00 84.88 97 CYS A C 1
ATOM 776 O O . CYS A 1 97 ? -0.592 -13.043 -4.609 1.00 84.88 97 CYS A O 1
ATOM 778 N N . GLN A 1 98 ? 0.115 -15.054 -5.285 1.00 85.75 98 GLN A N 1
ATOM 779 C CA . GLN A 1 98 ? -0.815 -15.794 -4.410 1.00 85.75 98 GLN A CA 1
ATOM 780 C C . GLN A 1 98 ? -0.622 -15.484 -2.922 1.00 85.75 98 GLN A C 1
ATOM 782 O O . GLN A 1 98 ? -1.592 -15.492 -2.162 1.00 85.75 98 GLN A O 1
ATOM 787 N N . SER A 1 99 ? 0.609 -15.192 -2.502 1.00 77.56 99 SER A N 1
ATOM 788 C CA . SER A 1 99 ? 0.931 -14.821 -1.120 1.00 77.56 99 SER A CA 1
ATOM 789 C C . SER A 1 99 ? 0.161 -13.575 -0.661 1.00 77.56 99 SER A C 1
ATOM 791 O O . SER A 1 99 ? -0.316 -13.539 0.473 1.00 77.56 99 SER A O 1
ATOM 793 N N . HIS A 1 100 ? -0.056 -12.603 -1.553 1.00 70.94 100 HIS A N 1
ATOM 794 C CA . HIS A 1 100 ? -0.854 -11.403 -1.283 1.00 70.94 100 HIS A CA 1
ATOM 795 C C . HIS A 1 100 ? -2.332 -11.741 -1.043 1.00 70.94 100 HIS A C 1
ATOM 797 O O . HIS A 1 100 ? -2.947 -11.217 -0.114 1.00 7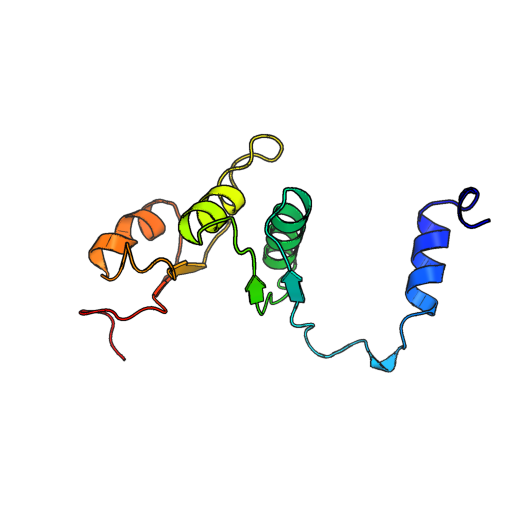0.94 100 HIS A O 1
ATOM 803 N N . LEU A 1 101 ? -2.894 -12.669 -1.825 1.00 78.88 101 LEU A N 1
ATOM 804 C CA . LEU A 1 101 ? -4.279 -13.133 -1.657 1.00 78.88 101 LEU A CA 1
ATOM 805 C C . LEU A 1 101 ? -4.457 -13.914 -0.347 1.00 78.88 101 LEU A C 1
ATOM 807 O O . LEU A 1 101 ? -5.398 -13.677 0.407 1.00 78.88 101 LEU A O 1
ATOM 811 N N . GLN A 1 102 ? -3.514 -14.803 -0.026 1.00 76.81 102 GLN A N 1
ATOM 812 C CA . GLN A 1 102 ? -3.511 -15.555 1.235 1.00 76.81 102 GLN A CA 1
ATOM 813 C C . GLN A 1 102 ? -3.358 -14.643 2.460 1.00 76.81 102 GLN A C 1
ATOM 815 O O . GLN A 1 102 ? -3.894 -14.941 3.527 1.00 76.81 102 GLN A O 1
ATOM 820 N N . ALA A 1 103 ? -2.656 -13.516 2.310 1.00 67.25 103 ALA A N 1
ATOM 821 C CA . ALA A 1 103 ? -2.497 -12.512 3.357 1.00 67.25 103 ALA A CA 1
ATOM 822 C C . ALA A 1 103 ? -3.765 -11.674 3.617 1.00 67.25 103 ALA A C 1
ATOM 824 O O . ALA A 1 103 ? -3.794 -10.934 4.611 1.00 67.25 103 ALA A O 1
ATOM 825 N N . GLY A 1 104 ? -4.794 -11.817 2.769 1.00 63.75 104 GLY A N 1
ATOM 826 C CA . GLY A 1 104 ? -6.109 -11.190 2.914 1.00 63.75 104 GLY A CA 1
ATOM 827 C C . GLY A 1 104 ? -6.528 -10.277 1.759 1.00 63.75 104 GLY A C 1
ATOM 828 O O . GLY A 1 104 ? -7.631 -9.735 1.815 1.00 63.75 104 GLY A O 1
ATOM 829 N N . ALA A 1 105 ? -5.701 -10.102 0.721 1.00 71.94 105 ALA A N 1
ATOM 830 C CA . ALA A 1 105 ? -6.097 -9.315 -0.443 1.00 71.94 105 ALA A CA 1
ATOM 831 C C . ALA A 1 105 ? -7.207 -10.026 -1.234 1.00 71.94 105 ALA A C 1
ATOM 833 O O . ALA A 1 105 ? -7.158 -11.233 -1.464 1.00 71.94 105 ALA A O 1
ATOM 834 N N . LYS A 1 106 ? -8.199 -9.272 -1.705 1.00 71.12 106 LYS A N 1
ATOM 835 C CA . LYS A 1 106 ? -9.244 -9.765 -2.613 1.00 71.12 106 LYS A CA 1
ATOM 836 C C . LYS A 1 106 ? -8.781 -9.777 -4.064 1.00 71.12 106 LYS A C 1
ATOM 838 O O . LYS A 1 106 ? -9.249 -10.603 -4.846 1.00 71.12 106 LYS A O 1
ATOM 843 N N . LYS A 1 107 ? -7.893 -8.854 -4.446 1.00 69.50 107 LYS A N 1
ATOM 844 C CA . LYS A 1 107 ? -7.399 -8.742 -5.820 1.00 69.50 107 LYS A CA 1
ATOM 845 C C . LYS A 1 107 ? -5.976 -8.196 -5.859 1.00 69.50 107 LYS A C 1
ATOM 847 O O . LYS A 1 107 ? -5.620 -7.326 -5.070 1.00 69.50 107 LYS A O 1
ATOM 852 N N . VAL A 1 108 ? -5.191 -8.684 -6.814 1.00 75.38 108 VAL A N 1
ATOM 853 C CA . VAL A 1 108 ? -3.852 -8.169 -7.116 1.00 75.38 108 VAL A CA 1
ATOM 854 C C . VAL A 1 108 ? -3.855 -7.614 -8.539 1.00 75.38 108 VAL A C 1
ATOM 856 O O . VAL A 1 108 ? -4.353 -8.268 -9.454 1.00 75.38 108 VAL A O 1
ATOM 859 N N . VAL A 1 109 ? -3.344 -6.400 -8.723 1.00 75.44 109 VAL A N 1
ATOM 860 C CA . VAL A 1 109 ? -3.197 -5.718 -10.011 1.00 75.44 109 VAL A CA 1
ATOM 861 C C . VAL A 1 109 ? -1.711 -5.636 -10.325 1.00 75.44 109 VAL A C 1
ATOM 863 O O . VAL A 1 109 ? -0.992 -4.869 -9.694 1.00 75.44 109 VAL A O 1
ATOM 866 N N . ILE A 1 110 ? -1.245 -6.429 -11.288 1.00 80.25 110 ILE A N 1
ATOM 867 C CA . ILE A 1 110 ? 0.147 -6.400 -11.748 1.00 80.25 110 ILE A CA 1
ATOM 868 C C . ILE A 1 110 ? 0.258 -5.334 -12.840 1.00 80.25 110 ILE A C 1
ATOM 870 O O . ILE A 1 110 ? -0.384 -5.450 -13.881 1.00 80.25 110 ILE A O 1
ATOM 874 N N . THR A 1 111 ? 1.038 -4.280 -12.603 1.00 74.56 111 THR A N 1
ATOM 875 C CA . THR A 1 111 ? 1.171 -3.139 -13.539 1.00 74.56 111 THR A CA 1
ATOM 876 C C . THR A 1 111 ? 2.476 -3.163 -14.332 1.00 74.56 111 THR A C 1
ATOM 878 O O . THR A 1 111 ? 2.760 -2.264 -15.122 1.00 74.56 111 THR A O 1
ATOM 881 N N . VAL A 1 112 ? 3.296 -4.180 -14.094 1.00 78.31 112 VAL A N 1
ATOM 882 C CA . VAL A 1 112 ? 4.539 -4.466 -14.809 1.00 78.31 112 VAL A CA 1
ATOM 883 C C . VAL A 1 112 ? 4.304 -5.546 -15.863 1.00 78.31 112 VAL A C 1
ATOM 885 O O . VAL A 1 112 ? 3.260 -6.197 -15.885 1.00 78.31 112 VAL A O 1
ATOM 888 N N . SER A 1 113 ? 5.274 -5.743 -16.760 1.00 85.38 113 SER A N 1
ATOM 889 C CA . SER A 1 113 ? 5.181 -6.798 -17.771 1.00 85.38 113 SER A CA 1
ATOM 890 C C . SER A 1 113 ? 5.002 -8.161 -17.101 1.00 85.38 113 SER A C 1
ATOM 892 O O . SER A 1 113 ? 5.880 -8.613 -16.372 1.00 85.38 113 SER A O 1
ATOM 894 N N . SER A 1 114 ? 3.881 -8.812 -17.391 1.00 88.62 114 SER A N 1
ATOM 895 C CA . SER A 1 114 ? 3.524 -10.137 -16.893 1.00 88.62 114 SER A CA 1
ATOM 896 C C . SER A 1 114 ? 3.421 -11.124 -18.055 1.00 88.62 114 SER A C 1
ATOM 898 O O . SER A 1 114 ? 3.033 -10.753 -19.167 1.00 88.62 114 SER A O 1
ATOM 900 N N . ALA A 1 115 ? 3.813 -12.373 -17.806 1.00 89.31 115 ALA A N 1
ATOM 901 C CA . ALA A 1 115 ? 3.773 -13.442 -18.799 1.00 89.31 115 ALA A CA 1
ATOM 902 C C . ALA A 1 115 ? 2.404 -14.141 -18.880 1.00 89.31 115 ALA A C 1
ATOM 904 O O . ALA A 1 115 ? 2.100 -14.765 -19.895 1.00 89.31 115 ALA A O 1
ATOM 905 N N . ASP A 1 116 ? 1.602 -14.061 -17.821 1.00 91.12 116 ASP A N 1
ATOM 906 C CA . ASP A 1 116 ? 0.412 -14.886 -17.599 1.00 91.12 116 ASP A CA 1
ATOM 907 C C . ASP A 1 116 ? -0.825 -14.083 -17.160 1.00 91.12 116 ASP A C 1
ATOM 909 O O . ASP A 1 116 ? -1.929 -14.628 -17.164 1.00 91.12 116 ASP A O 1
ATOM 913 N N . VAL A 1 117 ? -0.683 -12.790 -16.847 1.00 81.44 117 VAL A N 1
ATOM 914 C CA . VAL A 1 117 ? -1.830 -11.892 -16.669 1.00 81.44 117 VAL A CA 1
ATOM 915 C C . VAL A 1 117 ? -2.420 -11.526 -18.041 1.00 81.44 117 VAL A C 1
ATOM 917 O O . VAL A 1 117 ? -1.704 -10.993 -18.896 1.00 81.44 117 VAL A O 1
ATOM 920 N N . PRO A 1 118 ? -3.724 -11.779 -18.274 1.00 76.31 118 PRO A N 1
ATOM 921 C CA . PRO A 1 118 ? -4.406 -11.367 -19.499 1.00 76.31 118 PRO A CA 1
ATOM 922 C C . PRO A 1 118 ? -4.359 -9.845 -19.685 1.00 76.31 118 PRO A C 1
ATOM 924 O O . PRO A 1 118 ? -4.550 -9.104 -18.720 1.00 76.31 118 PRO A O 1
ATOM 927 N N . ARG A 1 119 ? -4.130 -9.393 -20.925 1.00 63.31 119 ARG A N 1
ATOM 928 C CA . ARG A 1 119 ? -4.201 -7.973 -21.307 1.00 63.31 119 ARG A CA 1
ATOM 929 C C . ARG A 1 119 ? -5.624 -7.534 -21.616 1.00 63.31 119 ARG A C 1
ATOM 931 O O . ARG A 1 119 ? -6.354 -8.341 -22.233 1.00 63.31 119 ARG A O 1
#